Protein AF-A0A443RUU8-F1 (afdb_monomer_lite)

InterPro domains:
  IPR036865 CRAL-TRIO lipid binding domain superfamily [G3DSA:3.40.52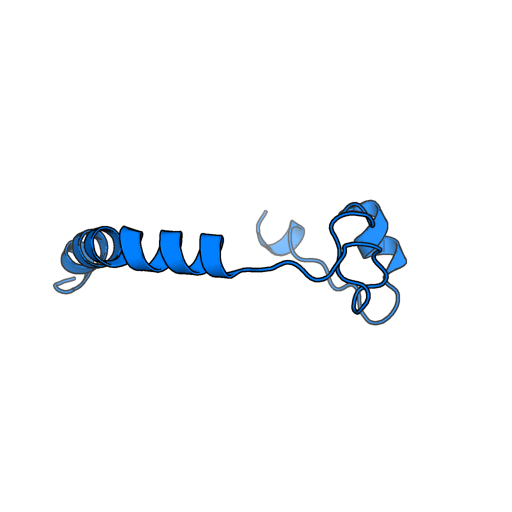5.10] (1-60)
  IPR036865 CRAL-TRIO lipid binding domain superfamily [SSF52087] (2-44)

Secondary structure (DSSP, 8-state):
-GGGG----TT--HHHHHHS-TTTS-GGGT--------HHHHHHHHHHHHHHHHHHHTTTT-

pLDDT: mean 90.27, std 7.74, range [56.69, 96.88]

Foldseek 3Di:
DVVVPDDDCDPPCPVVCVVDPQQCDDVVSVHDDDDDDCVVVVV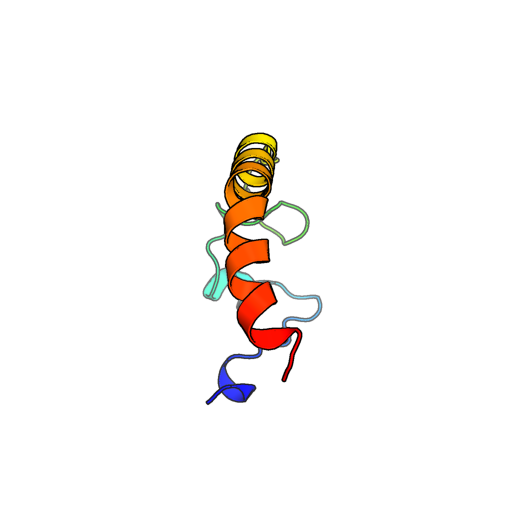VVVVCVVVVVVVVVVVPVD

Radius of gyration: 17.8 Å; chains: 1; bounding box: 31×46×23 Å

Organism: NCBI:txid299467

Sequence (62 aa):
EFKENIRFIGYDYTELHEMVPVEILPPEYGGTAEPREYSSFYKKLADFEPKLLAYWKQFKNL

Structure (mmCIF, N/CA/C/O backbone):
data_AF-A0A443RUU8-F1
#
_entry.id   AF-A0A443RUU8-F1
#
loop_
_atom_site.group_PDB
_atom_site.id
_atom_site.type_symbol
_atom_site.label_atom_id
_atom_site.label_alt_id
_atom_site.label_comp_id
_atom_site.label_asym_id
_atom_site.label_entity_id
_atom_site.label_seq_id
_atom_site.pdbx_PDB_ins_code
_atom_site.Cartn_x
_atom_site.Cartn_y
_atom_site.Cartn_z
_atom_site.occupancy
_atom_site.B_iso_or_equiv
_atom_site.auth_seq_id
_atom_site.auth_comp_id
_atom_site.auth_asym_id
_atom_site.auth_atom_id
_atom_site.pdbx_PDB_model_num
ATOM 1 N N . GLU A 1 1 ? -19.389 -0.963 8.249 1.00 69.75 1 GLU A N 1
ATOM 2 C CA . GLU A 1 1 ? -18.603 -0.521 7.081 1.00 69.75 1 GLU A CA 1
ATOM 3 C C . GLU A 1 1 ? -17.085 -0.589 7.285 1.00 69.75 1 GLU A C 1
ATOM 5 O O . GLU A 1 1 ? -16.516 -1.584 6.875 1.00 69.75 1 GLU A O 1
ATOM 10 N N . PHE A 1 2 ? -16.382 0.344 7.956 1.00 86.06 2 PHE A N 1
ATOM 11 C CA . PHE A 1 2 ? -14.894 0.279 8.029 1.00 86.06 2 PHE A CA 1
ATOM 12 C C . PHE A 1 2 ? -14.340 -1.037 8.603 1.00 86.06 2 PHE A C 1
ATOM 14 O O . PHE A 1 2 ? -13.430 -1.632 8.033 1.00 86.06 2 PHE A O 1
ATOM 21 N N . LYS A 1 3 ? -14.921 -1.525 9.706 1.00 88.38 3 LYS A N 1
ATOM 22 C CA . LYS A 1 3 ? -14.498 -2.783 10.343 1.00 88.38 3 LYS A CA 1
ATOM 23 C C . LYS A 1 3 ? -14.671 -4.003 9.432 1.00 88.38 3 LYS A C 1
ATOM 25 O O . LYS A 1 3 ? -13.895 -4.942 9.537 1.00 88.38 3 LYS A O 1
ATOM 30 N N . GLU A 1 4 ? -15.648 -3.974 8.528 1.00 90.12 4 GLU A N 1
ATOM 31 C CA . GLU A 1 4 ? -15.921 -5.060 7.574 1.00 90.12 4 GLU A CA 1
ATOM 32 C C . GLU A 1 4 ? -14.934 -5.065 6.403 1.00 90.12 4 GLU A C 1
ATOM 34 O O . GLU A 1 4 ? -14.926 -6.020 5.634 1.00 90.12 4 GLU A O 1
ATOM 39 N N . ASN A 1 5 ? -14.076 -4.046 6.288 1.00 89.12 5 ASN A N 1
ATOM 40 C CA . ASN A 1 5 ? -13.010 -3.959 5.287 1.00 89.12 5 ASN A CA 1
ATOM 41 C C . ASN A 1 5 ? -11.624 -4.300 5.859 1.00 89.12 5 ASN A C 1
ATOM 43 O O . ASN A 1 5 ? -10.630 -4.217 5.146 1.00 89.12 5 ASN A O 1
ATOM 47 N N . ILE A 1 6 ? -11.539 -4.678 7.139 1.00 91.25 6 ILE A N 1
ATOM 48 C CA . ILE A 1 6 ? -10.297 -5.148 7.760 1.00 91.25 6 ILE A CA 1
ATOM 49 C C . ILE A 1 6 ? -10.279 -6.678 7.701 1.00 91.25 6 ILE A C 1
ATOM 51 O O . ILE A 1 6 ? -11.281 -7.331 8.004 1.00 91.25 6 ILE A O 1
ATOM 55 N N . ARG A 1 7 ? -9.143 -7.254 7.303 1.00 90.19 7 ARG A N 1
ATOM 56 C CA . ARG A 1 7 ? -8.911 -8.704 7.266 1.00 90.19 7 ARG A CA 1
ATOM 57 C C . ARG A 1 7 ? -7.661 -9.051 8.060 1.00 90.19 7 ARG A C 1
ATOM 59 O O . ARG A 1 7 ? -6.686 -8.303 8.042 1.00 90.19 7 ARG A O 1
ATOM 66 N N . PHE A 1 8 ? -7.705 -10.185 8.748 1.00 92.94 8 PHE A N 1
ATOM 67 C CA . PHE A 1 8 ? -6.596 -10.714 9.537 1.00 92.94 8 PHE A CA 1
ATOM 68 C C . PHE A 1 8 ? -6.168 -12.049 8.924 1.00 92.94 8 PHE A C 1
ATOM 70 O O . PHE A 1 8 ? -6.711 -13.086 9.274 1.00 92.94 8 PHE A O 1
ATOM 77 N N . ILE A 1 9 ? -5.205 -11.996 8.003 1.00 91.62 9 ILE A N 1
ATOM 78 C CA . ILE A 1 9 ? -4.784 -13.141 7.175 1.00 91.62 9 ILE A CA 1
ATOM 79 C C . ILE A 1 9 ? -3.908 -14.143 7.953 1.00 91.62 9 ILE A C 1
ATOM 81 O O . ILE A 1 9 ? -3.906 -15.338 7.685 1.00 91.62 9 ILE A O 1
ATOM 85 N N . GLY A 1 10 ? -3.170 -13.682 8.968 1.00 89.56 10 GLY A N 1
ATOM 86 C CA . GLY A 1 10 ? -2.275 -14.552 9.735 1.00 89.56 10 GLY A CA 1
ATOM 87 C C . GLY A 1 10 ? -1.098 -15.062 8.894 1.00 89.56 10 GLY A C 1
ATOM 88 O O . GLY A 1 10 ? -0.463 -14.281 8.187 1.00 89.56 10 GLY A O 1
ATOM 89 N N . TYR A 1 11 ? -0.781 -16.354 9.021 1.00 91.38 11 TYR A N 1
ATOM 90 C CA . TYR A 1 11 ? 0.362 -16.995 8.350 1.00 91.38 11 TYR A CA 1
ATOM 91 C C . TYR A 1 11 ? -0.020 -17.781 7.087 1.00 91.38 11 TYR A C 1
ATOM 93 O O . TYR A 1 11 ? 0.869 -18.222 6.365 1.00 91.38 11 TYR A O 1
ATOM 101 N N . ASP A 1 12 ? -1.317 -17.976 6.837 1.00 94.06 12 ASP A N 1
ATOM 102 C CA . ASP A 1 12 ? -1.830 -18.640 5.638 1.00 94.06 12 ASP A CA 1
ATOM 103 C C . ASP A 1 12 ? -2.328 -17.577 4.655 1.00 94.06 12 ASP A C 1
ATOM 105 O O . ASP A 1 12 ? -3.295 -16.869 4.922 1.00 94.06 12 ASP A O 1
ATOM 109 N N . TYR A 1 13 ? -1.649 -17.450 3.516 1.00 95.81 13 TYR A N 1
ATOM 110 C CA . TYR A 1 13 ? -1.957 -16.429 2.515 1.00 95.81 13 TYR A CA 1
ATOM 111 C C . TYR A 1 13 ? -3.034 -16.836 1.508 1.00 95.81 13 TYR A C 1
ATOM 113 O O . TYR A 1 13 ? -3.320 -16.052 0.608 1.00 95.81 13 TYR A O 1
ATOM 121 N N . THR A 1 14 ? -3.692 -17.985 1.686 1.00 94.44 14 THR A N 1
ATOM 122 C CA . THR A 1 14 ? -4.789 -18.419 0.805 1.00 94.44 14 THR A CA 1
ATOM 123 C C . THR A 1 14 ? -5.868 -17.337 0.671 1.00 94.44 14 THR A C 1
ATOM 125 O O . THR A 1 14 ? -6.181 -16.918 -0.440 1.00 94.44 14 THR A O 1
ATOM 128 N N . GLU A 1 15 ? -6.359 -16.788 1.789 1.00 94.25 15 GLU A N 1
ATOM 129 C CA . GLU A 1 15 ? -7.373 -15.717 1.771 1.00 94.25 15 GLU A CA 1
ATOM 130 C C . GLU A 1 15 ? -6.831 -14.414 1.149 1.00 94.25 15 GLU A C 1
ATOM 132 O O . GLU A 1 15 ? -7.555 -13.684 0.472 1.00 94.25 15 GLU A O 1
ATOM 137 N N . LEU A 1 16 ? -5.538 -14.112 1.328 1.00 95.56 16 LEU A N 1
ATOM 138 C CA . LEU A 1 16 ? -4.913 -12.949 0.690 1.00 95.56 16 LEU A CA 1
ATOM 139 C C . LEU A 1 16 ? -4.912 -13.089 -0.836 1.00 95.56 16 LEU A C 1
ATOM 141 O O . LEU A 1 16 ? -5.211 -12.116 -1.525 1.00 95.56 16 LEU A O 1
ATOM 145 N N . HIS A 1 17 ? -4.601 -14.276 -1.355 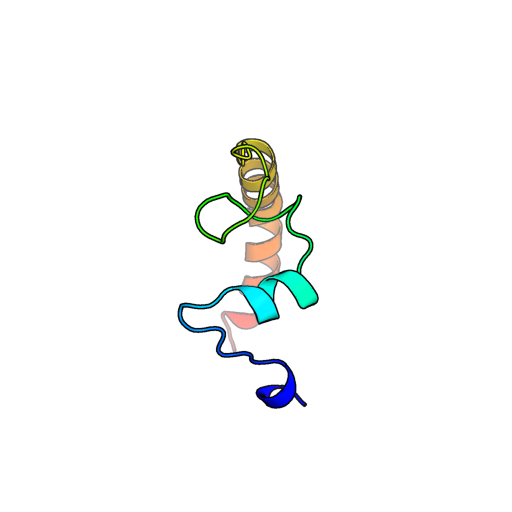1.00 96.31 17 HIS A N 1
ATOM 146 C CA . HIS A 1 17 ? -4.523 -14.550 -2.794 1.00 96.31 17 HIS A CA 1
ATOM 147 C C . HIS A 1 17 ? -5.897 -14.595 -3.472 1.00 96.31 17 HIS A C 1
ATOM 149 O O . HIS A 1 17 ? -5.992 -14.333 -4.669 1.00 96.31 17 HIS A O 1
ATOM 155 N N . GLU A 1 18 ? -6.973 -14.850 -2.721 1.00 95.25 18 GLU A N 1
ATOM 156 C CA . GLU A 1 18 ? -8.352 -14.696 -3.212 1.00 95.25 18 GLU A CA 1
ATOM 157 C C . GLU A 1 18 ? -8.731 -13.225 -3.447 1.00 95.25 18 GLU A C 1
ATOM 159 O O . GLU A 1 18 ? -9.550 -12.917 -4.315 1.00 95.25 18 GLU A O 1
ATOM 164 N N . MET A 1 19 ? -8.142 -12.305 -2.679 1.00 93.75 19 MET A N 1
ATOM 165 C CA . MET A 1 19 ? -8.465 -10.876 -2.733 1.00 93.75 19 MET A CA 1
ATOM 166 C C . MET A 1 19 ? -7.494 -10.065 -3.588 1.00 93.75 19 MET A C 1
ATOM 168 O O . MET A 1 19 ? -7.884 -9.070 -4.201 1.00 93.75 19 MET A O 1
ATOM 172 N N . VAL A 1 20 ? -6.218 -10.446 -3.581 1.00 94.50 20 VAL A N 1
ATOM 173 C CA . VAL A 1 20 ? -5.137 -9.724 -4.246 1.00 94.50 20 VAL A CA 1
ATOM 174 C C . VAL A 1 20 ? -4.426 -10.682 -5.202 1.00 94.50 20 VAL A C 1
ATOM 176 O O . VAL A 1 20 ? -3.901 -11.698 -4.750 1.00 94.50 20 VAL A O 1
ATOM 179 N N .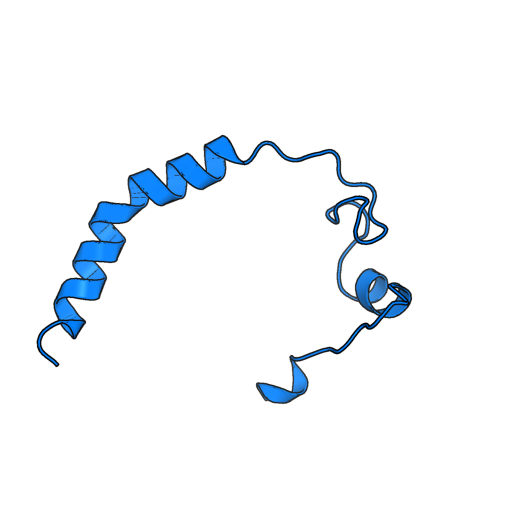 PRO A 1 21 ? -4.367 -10.360 -6.507 1.00 95.75 21 PRO A N 1
ATOM 180 C CA . PRO A 1 21 ? -3.734 -11.227 -7.493 1.00 95.75 21 PRO A CA 1
ATOM 181 C C . PRO A 1 21 ? -2.262 -11.524 -7.165 1.00 95.75 21 PRO A C 1
ATOM 183 O O . PRO A 1 21 ? -1.497 -10.637 -6.769 1.00 95.75 21 PRO A O 1
ATOM 186 N N . VAL A 1 22 ? -1.848 -12.781 -7.331 1.00 96.06 22 VAL A N 1
ATOM 187 C CA . VAL A 1 22 ? -0.513 -13.252 -6.916 1.00 96.06 22 VAL A CA 1
ATOM 188 C C . VAL A 1 22 ? 0.616 -12.644 -7.748 1.00 96.06 22 VAL A C 1
ATOM 190 O O . VAL A 1 22 ? 1.759 -12.589 -7.310 1.00 96.06 22 VAL A O 1
ATOM 193 N N . GLU A 1 23 ? 0.314 -12.152 -8.942 1.00 95.81 23 GLU A N 1
ATOM 194 C CA . GLU A 1 23 ? 1.267 -11.635 -9.931 1.00 95.81 23 GLU A CA 1
ATOM 195 C C . GLU A 1 23 ? 1.697 -10.201 -9.614 1.00 95.81 23 GLU A C 1
ATOM 197 O O . GLU A 1 23 ? 2.702 -9.716 -10.132 1.00 95.81 23 GLU A O 1
ATOM 202 N N . ILE A 1 24 ? 0.942 -9.512 -8.751 1.00 93.88 24 ILE A N 1
ATOM 203 C CA . ILE A 1 24 ? 1.275 -8.167 -8.269 1.00 93.88 24 ILE A CA 1
ATOM 204 C C . ILE A 1 24 ? 1.846 -8.172 -6.849 1.00 93.88 24 ILE A C 1
ATOM 206 O O . ILE A 1 24 ? 2.347 -7.140 -6.395 1.00 93.88 24 ILE A O 1
ATOM 210 N N . LEU A 1 25 ? 1.762 -9.308 -6.153 1.00 94.06 25 LEU A N 1
ATOM 211 C CA . LEU A 1 25 ? 2.276 -9.475 -4.802 1.00 94.06 25 LEU A CA 1
ATOM 212 C C . LEU A 1 25 ? 3.768 -9.828 -4.814 1.00 94.06 25 LEU A C 1
ATOM 214 O O . LEU A 1 25 ? 4.197 -10.652 -5.625 1.00 94.06 25 LEU A O 1
ATOM 218 N N . PRO A 1 26 ? 4.559 -9.265 -3.888 1.00 93.19 26 PRO A N 1
ATOM 219 C CA . PRO A 1 26 ? 5.938 -9.687 -3.686 1.00 93.19 26 PRO A CA 1
ATOM 220 C C . PRO A 1 26 ? 6.062 -11.160 -3.240 1.00 93.19 26 PRO A C 1
ATOM 222 O O . PRO A 1 26 ? 5.136 -11.689 -2.609 1.00 93.19 26 PRO A O 1
ATOM 225 N N . PRO A 1 27 ? 7.220 -11.808 -3.474 1.00 93.31 27 PRO A N 1
ATOM 226 C CA . PRO A 1 27 ? 7.477 -13.182 -3.040 1.00 93.31 27 PRO A CA 1
ATOM 227 C C . PRO A 1 27 ? 7.324 -13.404 -1.532 1.00 93.31 27 PRO A C 1
ATOM 229 O O . PRO A 1 27 ? 6.859 -14.462 -1.112 1.00 93.31 27 PRO A O 1
ATOM 232 N N . GLU A 1 28 ? 7.651 -12.407 -0.703 1.00 92.00 28 GLU A N 1
ATOM 233 C CA . GLU A 1 28 ? 7.516 -12.503 0.764 1.00 92.00 28 GLU A CA 1
ATOM 234 C C . GLU A 1 28 ? 6.061 -12.698 1.226 1.00 92.00 28 GLU A C 1
ATOM 236 O O . GLU A 1 28 ? 5.825 -13.181 2.331 1.00 92.00 28 GLU A O 1
ATOM 241 N N . TYR A 1 29 ? 5.093 -12.359 0.369 1.00 93.56 29 TYR A N 1
ATOM 242 C CA . TYR A 1 29 ? 3.658 -12.547 0.590 1.00 93.56 29 TYR A CA 1
ATOM 243 C C . TYR A 1 29 ? 3.079 -13.694 -0.261 1.00 93.56 29 TYR A C 1
ATOM 245 O O . TYR A 1 29 ? 1.874 -13.753 -0.511 1.00 93.56 29 TYR A O 1
ATOM 253 N N . GLY A 1 30 ? 3.932 -14.608 -0.738 1.00 93.31 30 GLY A N 1
ATOM 254 C CA . GLY A 1 30 ? 3.542 -15.750 -1.570 1.00 93.31 30 GLY A CA 1
ATOM 255 C C . GLY A 1 30 ? 3.190 -15.391 -3.016 1.00 93.31 30 GLY A C 1
ATOM 256 O O . GLY A 1 30 ? 2.550 -16.190 -3.695 1.00 93.31 30 GLY A O 1
ATOM 257 N N . GLY A 1 31 ? 3.563 -14.195 -3.476 1.00 95.19 31 GLY A N 1
ATOM 258 C CA . GLY A 1 31 ? 3.341 -13.749 -4.846 1.00 95.19 31 GLY A CA 1
ATOM 259 C C . GLY A 1 31 ? 4.490 -14.072 -5.803 1.00 95.19 31 GLY A C 1
ATOM 260 O O . GLY A 1 31 ? 5.469 -14.733 -5.458 1.00 95.19 31 GLY A O 1
ATOM 261 N N . THR A 1 32 ? 4.358 -13.584 -7.032 1.00 96.56 32 THR A N 1
ATOM 262 C CA . THR A 1 32 ? 5.302 -13.802 -8.143 1.00 96.56 32 THR A CA 1
ATOM 263 C C . THR A 1 32 ? 5.789 -12.496 -8.768 1.00 96.56 32 THR A C 1
ATOM 265 O O . THR A 1 32 ? 6.454 -12.520 -9.803 1.00 96.56 32 THR A O 1
ATOM 268 N N . ALA A 1 33 ? 5.474 -11.347 -8.160 1.00 93.56 33 ALA A N 1
ATOM 269 C CA . ALA A 1 33 ? 5.931 -10.067 -8.670 1.00 93.56 33 ALA A CA 1
ATOM 270 C C . ALA A 1 33 ? 7.450 -9.951 -8.544 1.00 93.56 33 ALA A C 1
ATOM 272 O O . ALA A 1 33 ? 8.027 -10.161 -7.477 1.00 93.56 33 ALA A O 1
ATOM 273 N N . GLU A 1 34 ? 8.090 -9.538 -9.632 1.00 89.31 34 GLU A N 1
ATOM 274 C CA . GLU A 1 34 ? 9.495 -9.159 -9.598 1.00 89.31 34 GLU A CA 1
ATOM 275 C C . GLU A 1 34 ? 9.713 -7.972 -8.644 1.00 89.31 34 GLU A C 1
ATOM 277 O O . GLU A 1 34 ? 8.828 -7.109 -8.519 1.00 89.31 34 GLU A O 1
ATOM 282 N N . PRO A 1 35 ? 10.895 -7.872 -8.005 1.00 81.75 35 PRO A N 1
ATOM 283 C CA . PRO A 1 35 ? 11.251 -6.723 -7.188 1.00 81.75 35 PRO A CA 1
ATOM 284 C C . PRO A 1 35 ? 11.005 -5.417 -7.948 1.00 81.75 35 PRO A C 1
ATOM 286 O O . PRO A 1 35 ? 11.646 -5.121 -8.959 1.00 81.75 35 PRO A O 1
ATOM 289 N N . ARG A 1 36 ? 10.041 -4.628 -7.469 1.00 77.56 36 ARG A N 1
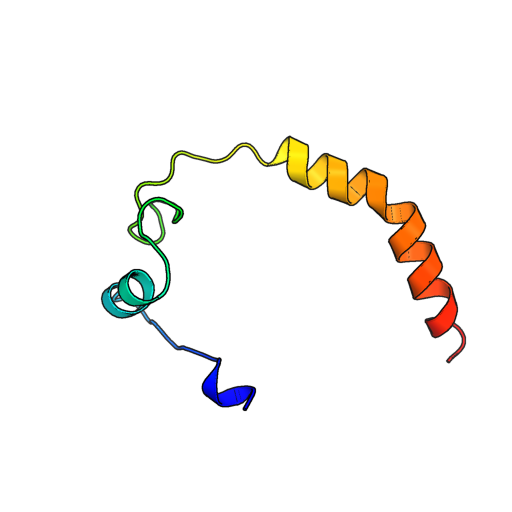ATOM 290 C CA . ARG A 1 36 ? 9.704 -3.352 -8.098 1.00 77.56 36 ARG A CA 1
ATOM 291 C C . ARG A 1 36 ? 10.731 -2.294 -7.736 1.00 77.56 36 ARG A C 1
ATOM 293 O O . ARG A 1 36 ? 11.060 -2.085 -6.573 1.00 77.56 36 ARG A O 1
ATOM 300 N N . GLU A 1 37 ? 11.171 -1.570 -8.752 1.00 84.00 37 GLU A N 1
ATOM 301 C CA . GLU A 1 37 ? 11.906 -0.326 -8.585 1.00 84.00 37 GLU A CA 1
ATOM 302 C C . GLU A 1 37 ? 10.896 0.784 -8.230 1.00 84.00 37 GLU A C 1
ATOM 304 O O . GLU A 1 37 ? 9.935 1.032 -8.965 1.00 84.00 37 GLU A O 1
ATOM 309 N N . TYR A 1 38 ? 11.076 1.423 -7.072 1.00 86.19 38 TYR A N 1
ATOM 310 C CA . TYR A 1 38 ? 10.126 2.403 -6.534 1.00 86.19 38 TYR A CA 1
ATOM 311 C C . TYR A 1 38 ? 10.561 3.863 -6.739 1.00 86.19 38 TYR A C 1
ATOM 313 O O . TYR A 1 38 ? 9.815 4.770 -6.368 1.00 86.19 38 TYR A O 1
ATOM 321 N N . SER A 1 39 ? 11.724 4.143 -7.339 1.00 90.69 39 SER A N 1
ATOM 322 C CA . SER A 1 39 ? 12.250 5.506 -7.518 1.00 90.69 39 SER A CA 1
ATOM 323 C C . SER A 1 39 ? 11.280 6.403 -8.270 1.00 90.69 39 SER A C 1
ATOM 325 O O . SER A 1 39 ? 11.110 7.562 -7.902 1.00 90.69 39 SER A O 1
ATOM 327 N N . SER A 1 40 ? 10.575 5.873 -9.273 1.00 89.69 40 SER A N 1
ATOM 328 C CA . SER A 1 40 ? 9.573 6.640 -10.019 1.00 89.69 40 SER A CA 1
ATOM 329 C C . SER A 1 40 ? 8.375 7.045 -9.152 1.00 89.69 40 SER A C 1
ATOM 331 O O . SER A 1 40 ? 7.837 8.143 -9.309 1.00 89.69 40 SER A O 1
ATOM 333 N N . PHE A 1 41 ? 7.974 6.194 -8.204 1.00 90.19 41 PHE A N 1
ATOM 334 C CA . PHE A 1 41 ? 6.929 6.496 -7.231 1.00 90.19 41 PHE A CA 1
ATOM 335 C C . PHE A 1 41 ? 7.416 7.517 -6.198 1.00 90.19 41 PHE A C 1
ATOM 337 O O . PHE A 1 41 ? 6.745 8.525 -5.979 1.00 90.19 41 PHE A O 1
ATOM 344 N N . TYR A 1 42 ? 8.612 7.322 -5.635 1.00 93.56 42 TYR A N 1
ATOM 345 C CA . TYR A 1 42 ? 9.209 8.274 -4.694 1.00 93.56 42 TYR A CA 1
ATOM 346 C C . TYR A 1 42 ? 9.446 9.645 -5.322 1.00 93.56 42 TYR A C 1
ATOM 348 O O . TYR A 1 42 ? 9.171 10.662 -4.691 1.00 93.56 42 TYR A O 1
ATOM 356 N N . LYS A 1 43 ? 9.871 9.689 -6.588 1.00 95.94 43 LYS A N 1
ATOM 357 C CA . LYS A 1 43 ? 10.003 10.934 -7.345 1.00 95.94 43 LYS A CA 1
ATOM 358 C C . LYS A 1 43 ? 8.661 11.650 -7.461 1.00 95.94 43 LYS A C 1
ATOM 360 O O . LYS A 1 43 ? 8.588 12.830 -7.150 1.00 95.94 43 LYS A O 1
ATOM 365 N N . LYS A 1 44 ? 7.588 10.942 -7.836 1.00 95.31 44 LYS A N 1
ATOM 366 C CA . LYS A 1 44 ? 6.238 11.528 -7.893 1.00 95.31 44 LYS A CA 1
ATOM 367 C C . LYS A 1 44 ? 5.786 12.062 -6.535 1.00 95.31 44 LYS A C 1
ATOM 369 O O . LYS A 1 44 ? 5.173 13.122 -6.493 1.00 95.31 44 LYS A O 1
ATOM 374 N N . LEU A 1 45 ? 6.077 11.352 -5.443 1.00 93.69 45 LEU A N 1
ATOM 375 C CA . LEU A 1 45 ? 5.769 11.824 -4.091 1.00 93.69 45 LEU A CA 1
ATOM 376 C C . LEU A 1 45 ? 6.539 13.104 -3.744 1.00 93.69 45 LEU A C 1
ATOM 378 O O . LEU A 1 45 ? 5.927 14.051 -3.258 1.00 93.69 45 LEU A O 1
ATOM 382 N N . ALA A 1 46 ? 7.840 13.150 -4.037 1.00 95.62 46 ALA A N 1
ATOM 383 C CA . ALA A 1 46 ? 8.672 14.333 -3.820 1.00 95.62 46 ALA A CA 1
ATOM 384 C C . ALA A 1 46 ? 8.192 15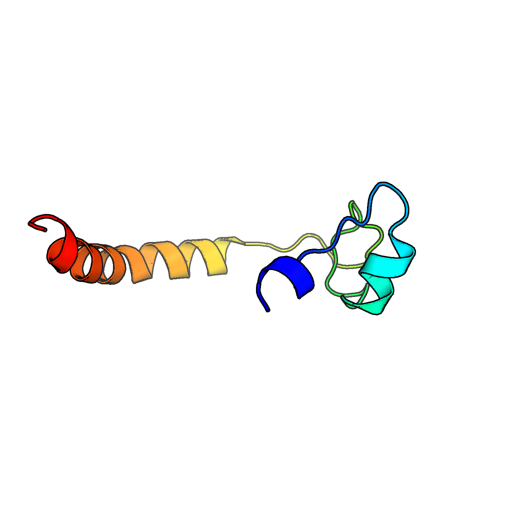.525 -4.664 1.00 95.62 46 ALA A C 1
ATOM 386 O O . ALA A 1 46 ? 7.996 16.620 -4.145 1.00 95.62 46 ALA A O 1
ATOM 387 N N . ASP A 1 47 ? 7.893 15.302 -5.944 1.00 96.88 47 ASP A N 1
ATOM 388 C CA . ASP A 1 47 ? 7.361 16.336 -6.837 1.00 96.88 47 ASP A CA 1
ATOM 389 C C . ASP A 1 47 ? 5.987 16.858 -6.350 1.00 96.88 47 ASP A C 1
ATOM 391 O O . ASP A 1 47 ? 5.617 18.007 -6.605 1.00 96.88 47 ASP A O 1
ATOM 395 N N . PHE A 1 48 ? 5.223 16.035 -5.620 1.00 96.75 48 PHE A N 1
ATOM 396 C CA . PHE A 1 48 ? 3.917 16.391 -5.057 1.00 96.75 48 PHE A CA 1
ATOM 397 C C . PHE A 1 48 ? 3.995 17.070 -3.678 1.00 96.75 48 PHE A C 1
ATOM 399 O O . PHE A 1 48 ? 3.007 17.660 -3.229 1.00 96.75 48 PHE A O 1
ATOM 406 N N . GLU A 1 49 ? 5.153 17.041 -3.014 1.00 95.44 49 GLU A N 1
ATOM 407 C CA . GLU A 1 49 ? 5.368 17.590 -1.670 1.00 95.44 49 GLU A CA 1
ATOM 408 C C . GLU A 1 49 ? 4.895 19.050 -1.517 1.00 95.44 49 GLU A C 1
ATOM 410 O O . GLU A 1 49 ? 4.150 19.329 -0.568 1.00 95.44 49 GLU A O 1
ATOM 415 N N . PRO A 1 50 ? 5.190 19.988 -2.445 1.00 95.75 50 PRO A N 1
ATOM 416 C CA . PRO A 1 50 ? 4.727 21.371 -2.310 1.00 95.75 50 PRO A CA 1
ATOM 417 C C . PRO A 1 50 ? 3.200 21.483 -2.224 1.00 95.75 50 PRO A C 1
ATOM 419 O O . PRO A 1 50 ? 2.665 22.337 -1.511 1.00 95.75 50 PRO A O 1
ATOM 422 N N . LYS A 1 51 ? 2.484 20.598 -2.927 1.00 94.44 51 LYS A N 1
ATOM 423 C CA . LYS A 1 51 ? 1.021 20.565 -2.950 1.00 94.44 51 LYS A CA 1
ATOM 424 C C . LYS A 1 51 ? 0.449 19.968 -1.664 1.00 94.44 51 LYS A C 1
ATOM 426 O O . LYS A 1 51 ? -0.521 20.510 -1.138 1.00 94.44 51 LYS A O 1
ATOM 431 N N . LEU A 1 52 ? 1.079 18.931 -1.110 1.00 91.50 52 LEU A N 1
ATOM 432 C CA . LEU A 1 52 ? 0.720 18.393 0.210 1.00 91.50 52 LEU A CA 1
ATOM 433 C C . LEU A 1 52 ? 0.895 19.445 1.311 1.00 91.50 52 LEU A C 1
ATOM 435 O O . LEU A 1 52 ? -0.003 19.636 2.131 1.00 91.50 52 LEU A O 1
ATOM 439 N N . LEU A 1 53 ? 2.004 20.190 1.290 1.00 91.94 53 LEU A N 1
ATOM 440 C CA . LEU A 1 53 ? 2.245 21.283 2.235 1.00 91.94 53 LEU A CA 1
ATOM 441 C C . LEU A 1 53 ? 1.213 22.408 2.091 1.00 91.94 53 LEU A C 1
ATOM 443 O O . LEU A 1 53 ? 0.782 22.981 3.093 1.00 91.94 53 LEU A O 1
ATOM 447 N N . ALA A 1 54 ? 0.789 22.725 0.865 1.00 92.88 54 ALA A N 1
ATOM 448 C CA . ALA A 1 54 ? -0.273 23.699 0.628 1.00 92.88 54 ALA A CA 1
ATOM 449 C C . ALA A 1 54 ? -1.619 23.249 1.224 1.00 92.88 54 ALA A C 1
ATOM 451 O O . ALA A 1 54 ? -2.299 24.066 1.843 1.00 92.88 54 ALA A O 1
ATOM 452 N N . TYR A 1 55 ? -1.975 21.965 1.101 1.00 91.50 55 TYR A N 1
ATOM 453 C CA . TYR A 1 55 ? -3.161 21.409 1.759 1.00 91.50 55 TYR A CA 1
ATOM 454 C C . TYR A 1 55 ? -3.047 21.463 3.283 1.00 91.50 55 TYR A C 1
ATOM 456 O O . TYR A 1 55 ? -3.968 21.924 3.951 1.00 91.50 55 TYR A O 1
ATOM 464 N N . TRP A 1 56 ? -1.893 21.081 3.836 1.00 87.69 56 TRP A N 1
ATOM 465 C CA . TRP A 1 56 ? -1.665 21.084 5.282 1.00 87.69 56 TRP A CA 1
ATOM 466 C C . TRP A 1 56 ? -1.776 22.476 5.917 1.00 87.69 56 TRP A C 1
ATOM 468 O O . TRP A 1 56 ? -2.288 22.613 7.026 1.00 87.69 56 TRP A O 1
ATOM 478 N N . LYS A 1 57 ? -1.353 23.537 5.213 1.00 88.44 57 LYS A N 1
ATOM 479 C CA . LYS A 1 57 ? -1.442 24.922 5.717 1.00 88.44 57 LYS A CA 1
ATOM 480 C C . LYS A 1 57 ? -2.855 25.326 6.144 1.00 88.44 57 LYS A C 1
ATOM 482 O O . LYS A 1 57 ? -2.978 26.118 7.072 1.00 88.44 57 LYS A O 1
ATOM 487 N N . GLN A 1 58 ? -3.892 24.785 5.506 1.00 82.25 58 GLN A N 1
ATOM 488 C CA . GLN A 1 58 ? -5.288 25.083 5.845 1.00 82.25 58 GLN A CA 1
ATOM 489 C C . GLN A 1 58 ? -5.692 24.521 7.215 1.00 82.25 58 GLN A C 1
ATOM 491 O O . GLN A 1 58 ? -6.576 25.069 7.862 1.00 82.25 58 GLN A O 1
ATOM 496 N N . PHE A 1 59 ? -5.014 23.468 7.673 1.00 84.06 59 PHE A N 1
ATOM 497 C CA . PHE A 1 59 ? -5.286 22.795 8.943 1.00 84.06 59 PHE A CA 1
ATOM 498 C C . PHE A 1 59 ? -4.343 23.221 10.069 1.00 84.06 59 PHE A C 1
ATOM 500 O O . PHE A 1 59 ? -4.624 22.958 11.227 1.00 84.06 59 PHE A O 1
ATOM 507 N N . LYS A 1 60 ? -3.233 23.900 9.754 1.00 71.94 60 LYS A N 1
ATOM 508 C CA . LYS A 1 60 ? -2.206 24.272 10.742 1.00 71.94 60 LYS A CA 1
ATOM 509 C C . LYS A 1 60 ? -2.656 25.358 11.739 1.00 71.94 60 LYS A C 1
ATOM 511 O O . LYS A 1 60 ? -1.976 25.566 12.738 1.00 71.94 60 LYS A O 1
ATOM 516 N N . ASN A 1 61 ? -3.765 26.045 11.458 1.00 64.25 61 ASN A N 1
ATOM 517 C CA . ASN A 1 61 ? -4.342 27.099 12.304 1.00 64.25 61 ASN A CA 1
ATOM 518 C C . ASN A 1 61 ? -5.749 26.745 12.838 1.00 64.25 61 ASN A C 1
ATOM 520 O O . ASN A 1 61 ? -6.439 27.636 13.333 1.00 64.25 61 ASN A O 1
ATOM 524 N N . LEU A 1 62 ? -6.181 25.488 12.679 1.00 56.69 62 LEU A N 1
ATOM 525 C CA . LEU A 1 62 ? -7.333 24.907 13.379 1.00 56.69 62 LEU A CA 1
ATOM 526 C C . LEU A 1 62 ? -6.843 24.258 14.678 1.00 56.69 62 LEU A C 1
ATOM 528 O O . LEU A 1 62 ? -7.602 24.321 15.667 1.00 56.69 62 LEU A O 1
#